Protein AF-A0A482YE71-F1 (afdb_monomer)

Sequence (114 aa):
MSIISIEVTAMTVPEPSDAIPDFLLEQFDDLSAETLRGTGDYARKETYIAPDEMPDTIKEAFALQDDETRAAIGDYADELAAFLEERDADSLREITAARATTKSHGGTRDSGMA

Radius of gyration: 22.63 Å; Cα contacts (8 Å, |Δi|>4): 76; chains: 1; bounding box: 49×42×75 Å

Organism: NCBI:txid392421

Nearest PDB structures (foldseek):
  2nsf-assembly1_A  TM=3.835E-01  e=8.404E+00  Corynebacterium glutamicum

pLDDT: mean 74.91, std 14.51, range [42.69, 90.12]

Secondary structure (DSSP, 8-state):
-----------PPPPPPTTS-HHHHHHHTTS-HHHHHHHHHHHTTS-SSPPTTS-HHHHHHHHHS-HHHHHHHHHHHHHHHHHHHHHHHHHHHHHHHHHHHTSS----------

Mean predicted aligned error: 12.64 Å

Structure (mmCIF, N/CA/C/O backbone):
data_AF-A0A482YE71-F1
#
_entry.id   AF-A0A482YE71-F1
#
loop_
_atom_site.group_PDB
_atom_site.id
_atom_site.type_symbol
_atom_site.label_atom_id
_atom_site.label_alt_id
_atom_site.label_comp_id
_atom_site.label_asym_id
_atom_site.label_entity_id
_atom_site.label_seq_id
_atom_site.pdbx_PDB_ins_code
_atom_site.Cartn_x
_atom_site.Cartn_y
_atom_site.Cartn_z
_atom_site.occupancy
_atom_site.B_iso_or_equiv
_atom_site.auth_seq_id
_atom_site.auth_comp_id
_atom_site.auth_asym_id
_atom_site.auth_atom_id
_atom_site.pdbx_PDB_model_num
ATOM 1 N N . MET A 1 1 ? -27.535 -28.211 -5.014 1.00 42.69 1 MET A N 1
ATOM 2 C CA . MET A 1 1 ? -27.363 -27.638 -3.665 1.00 42.69 1 MET A CA 1
ATOM 3 C C . MET A 1 1 ? -26.590 -26.352 -3.857 1.00 42.69 1 MET A C 1
ATOM 5 O O . MET A 1 1 ? -25.389 -26.418 -4.060 1.00 42.69 1 MET A O 1
ATOM 9 N N . SER A 1 2 ? -27.292 -25.225 -3.921 1.00 48.03 2 SER A N 1
ATOM 10 C CA . SER A 1 2 ? -26.674 -23.908 -4.077 1.00 48.03 2 SER A CA 1
ATOM 11 C C . SER A 1 2 ? -26.879 -23.177 -2.762 1.00 48.03 2 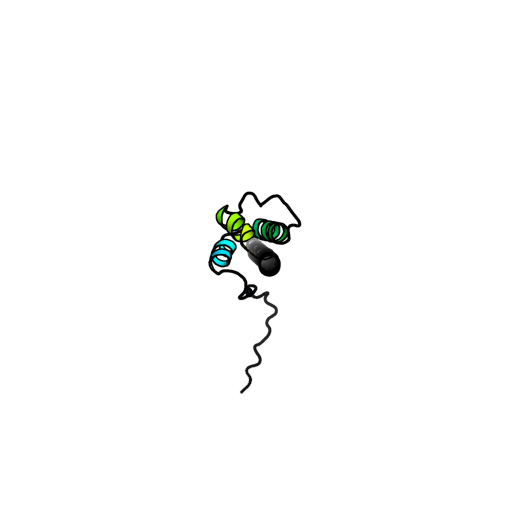SER A C 1
ATOM 13 O O . SER A 1 2 ? -28.011 -22.846 -2.416 1.00 48.03 2 SER A O 1
ATOM 15 N N . ILE A 1 3 ? -25.805 -23.028 -1.995 1.00 46.53 3 ILE A N 1
ATOM 16 C CA . ILE A 1 3 ? -25.771 -22.112 -0.860 1.00 46.53 3 ILE A CA 1
ATOM 17 C C . ILE A 1 3 ? -25.596 -20.717 -1.454 1.00 46.53 3 ILE A C 1
ATOM 19 O O . ILE A 1 3 ? -24.575 -20.418 -2.061 1.00 46.53 3 ILE A O 1
ATOM 23 N N . ILE A 1 4 ? -26.642 -19.903 -1.390 1.00 45.34 4 ILE A N 1
ATOM 24 C CA . ILE A 1 4 ? -26.534 -18.488 -1.727 1.00 45.34 4 ILE A CA 1
ATOM 25 C C . ILE A 1 4 ? -26.075 -17.840 -0.428 1.00 45.34 4 ILE A C 1
ATOM 27 O O . ILE A 1 4 ? -26.828 -17.798 0.548 1.00 45.34 4 ILE A O 1
ATOM 31 N N . SER A 1 5 ? -24.795 -17.481 -0.399 1.00 48.00 5 SER A N 1
ATOM 32 C CA . SER A 1 5 ? -24.159 -16.740 0.679 1.00 48.00 5 SER A CA 1
ATOM 33 C C . SER A 1 5 ? -24.989 -15.503 0.995 1.00 48.00 5 SER A C 1
ATOM 35 O O . SER A 1 5 ? -25.391 -14.760 0.104 1.00 48.00 5 SER A O 1
ATOM 37 N N . ILE A 1 6 ? -25.298 -15.326 2.273 1.00 45.53 6 ILE A N 1
ATOM 38 C CA . ILE A 1 6 ? -25.987 -14.148 2.781 1.00 45.53 6 ILE A CA 1
ATOM 39 C C . ILE A 1 6 ? -25.015 -12.977 2.608 1.00 45.53 6 ILE A C 1
ATOM 41 O O . ILE A 1 6 ? -24.017 -12.908 3.321 1.00 45.53 6 ILE A O 1
ATOM 45 N N . GLU A 1 7 ? -25.296 -12.088 1.653 1.00 48.84 7 GLU A N 1
ATOM 46 C CA . GLU A 1 7 ? -24.684 -10.761 1.575 1.00 48.84 7 GLU A CA 1
ATOM 47 C C . GLU A 1 7 ? -25.109 -9.966 2.815 1.00 48.84 7 GLU A C 1
ATOM 49 O O . GLU A 1 7 ? -26.154 -9.317 2.857 1.00 48.84 7 GLU A O 1
ATOM 54 N N . VAL A 1 8 ? -24.305 -10.058 3.870 1.00 46.59 8 VAL A N 1
ATOM 55 C CA . VAL A 1 8 ? -24.220 -8.982 4.848 1.00 46.59 8 VAL A CA 1
ATOM 56 C C . VAL A 1 8 ? -23.360 -7.924 4.178 1.00 46.59 8 VAL A C 1
ATOM 58 O O . VAL A 1 8 ? -22.210 -8.195 3.853 1.00 46.59 8 VAL A O 1
ATOM 61 N N . THR A 1 9 ? -23.913 -6.735 3.958 1.00 50.00 9 THR A N 1
ATOM 62 C CA . THR A 1 9 ? -23.180 -5.523 3.571 1.00 50.00 9 THR A CA 1
ATOM 63 C C . THR A 1 9 ? -22.265 -5.084 4.724 1.00 50.00 9 THR A C 1
ATOM 65 O O . THR A 1 9 ? -22.463 -4.046 5.341 1.00 50.00 9 THR A O 1
ATOM 68 N N . ALA A 1 10 ? -21.314 -5.936 5.089 1.00 51.84 10 ALA A N 1
ATOM 69 C CA . ALA A 1 10 ? -20.111 -5.584 5.812 1.00 51.84 10 ALA A CA 1
ATOM 70 C C . ALA A 1 10 ? -19.045 -5.524 4.725 1.00 51.84 10 ALA A C 1
ATOM 72 O O . ALA A 1 10 ? -18.889 -6.513 4.010 1.00 51.84 10 ALA A O 1
ATOM 73 N N . MET A 1 11 ? -18.387 -4.377 4.535 1.00 59.47 11 MET A N 1
ATOM 74 C CA . MET A 1 11 ? -17.243 -4.294 3.625 1.00 59.47 11 MET A CA 1
ATOM 75 C C . MET A 1 11 ? -16.302 -5.439 3.994 1.00 59.47 11 MET A C 1
ATOM 77 O O . MET A 1 11 ? -15.827 -5.518 5.122 1.00 59.47 11 MET A O 1
ATOM 81 N N . THR A 1 12 ? -16.167 -6.416 3.110 1.00 69.12 12 THR A N 1
ATOM 82 C CA . THR A 1 12 ? -15.237 -7.520 3.300 1.00 69.12 12 THR A CA 1
ATOM 83 C C . THR A 1 12 ? -13.842 -6.992 3.011 1.00 69.12 12 THR A C 1
ATOM 85 O O . THR A 1 12 ? -13.701 -6.058 2.221 1.00 69.12 12 THR A O 1
ATOM 88 N N . VAL A 1 13 ? -12.821 -7.571 3.650 1.00 74.94 13 VAL A N 1
ATOM 89 C CA . VAL A 1 13 ? -11.428 -7.290 3.271 1.00 74.94 13 VAL A CA 1
ATOM 90 C C . VAL A 1 13 ? -11.329 -7.471 1.751 1.00 74.94 13 VAL A C 1
ATOM 92 O O . VAL A 1 13 ? -11.832 -8.490 1.261 1.00 74.94 13 VAL A O 1
ATOM 95 N N . PRO A 1 14 ? -10.792 -6.487 1.008 1.00 81.94 14 PRO A N 1
ATOM 96 C CA . PRO A 1 14 ? -10.698 -6.591 -0.441 1.00 81.94 14 PRO A CA 1
ATOM 97 C C . PRO A 1 14 ? -9.894 -7.830 -0.825 1.00 81.94 14 PRO A C 1
ATOM 99 O O . PRO A 1 14 ? -8.958 -8.220 -0.126 1.00 81.94 14 PRO A O 1
ATOM 102 N N . GLU A 1 15 ? -10.282 -8.472 -1.923 1.00 83.44 15 GLU A N 1
ATOM 103 C CA . GLU A 1 15 ? -9.557 -9.633 -2.430 1.00 83.44 15 GLU A CA 1
ATOM 104 C C . GLU A 1 15 ? -8.448 -9.159 -3.379 1.00 83.44 15 GLU A C 1
ATOM 106 O O . GLU A 1 15 ? -8.735 -8.458 -4.354 1.00 83.44 15 GLU A O 1
ATOM 111 N N . PRO A 1 16 ? -7.181 -9.522 -3.124 1.00 84.94 16 PRO A N 1
ATOM 112 C CA . PRO A 1 16 ? -6.093 -9.154 -4.010 1.00 84.94 16 PRO A CA 1
ATOM 113 C C . PRO A 1 16 ? -6.197 -9.908 -5.338 1.00 84.94 16 PRO A C 1
ATOM 115 O O . PRO A 1 16 ? -6.608 -11.067 -5.397 1.00 84.94 16 PRO A O 1
ATOM 118 N N . SER A 1 17 ? -5.786 -9.251 -6.421 1.00 84.25 17 SER A N 1
ATOM 119 C CA . SER A 1 17 ? -5.665 -9.894 -7.730 1.00 84.25 17 SER A CA 1
ATOM 120 C C . SER A 1 17 ? -4.495 -10.881 -7.743 1.00 84.25 17 SER A C 1
ATOM 122 O O . SER A 1 17 ? -3.425 -10.564 -7.227 1.00 84.25 17 SER A O 1
ATOM 124 N N . ASP A 1 18 ? -4.647 -12.015 -8.437 1.00 84.62 18 ASP A N 1
ATOM 125 C CA . ASP A 1 18 ? -3.578 -13.010 -8.659 1.00 84.62 18 ASP A CA 1
ATOM 126 C C . ASP A 1 18 ? -2.338 -12.421 -9.365 1.00 84.62 18 ASP A C 1
ATOM 128 O O . ASP A 1 18 ? -1.264 -13.023 -9.385 1.00 84.62 18 ASP A O 1
ATOM 132 N N . ALA A 1 19 ? -2.484 -11.248 -9.991 1.00 83.31 19 ALA A N 1
ATOM 133 C CA . ALA A 1 19 ? -1.381 -10.516 -10.603 1.00 83.31 19 ALA A CA 1
ATOM 134 C C . ALA A 1 19 ? -0.463 -9.841 -9.570 1.00 83.31 19 ALA A C 1
ATOM 136 O O . ALA A 1 19 ? 0.662 -9.474 -9.914 1.00 83.31 19 ALA A O 1
ATOM 137 N N . ILE A 1 20 ? -0.938 -9.641 -8.336 1.00 84.94 20 ILE A N 1
ATOM 138 C CA . ILE A 1 20 ? -0.198 -8.974 -7.267 1.00 84.94 20 ILE A CA 1
ATOM 139 C C . ILE A 1 20 ? 0.691 -10.006 -6.562 1.00 84.94 20 ILE A C 1
ATOM 141 O O . ILE A 1 20 ? 0.188 -11.002 -6.050 1.00 84.94 20 ILE A O 1
ATOM 145 N N . PRO A 1 21 ? 2.011 -9.781 -6.490 1.00 85.50 21 PRO A N 1
ATOM 146 C CA . PRO A 1 21 ? 2.896 -10.653 -5.731 1.00 85.50 21 PRO A CA 1
ATOM 147 C C . PRO A 1 21 ? 2.562 -10.695 -4.231 1.00 85.50 21 PRO A C 1
ATOM 149 O O . PRO A 1 21 ? 2.454 -9.645 -3.598 1.00 85.50 21 PRO A O 1
ATOM 152 N N . ASP A 1 22 ? 2.534 -11.895 -3.641 1.00 85.75 22 ASP A N 1
ATOM 153 C CA . ASP A 1 22 ? 2.209 -12.106 -2.218 1.00 85.75 22 ASP A CA 1
ATOM 154 C C . ASP A 1 22 ? 3.080 -11.278 -1.262 1.00 85.75 22 ASP A C 1
ATOM 156 O O . ASP A 1 22 ? 2.593 -10.721 -0.283 1.00 85.75 22 ASP A O 1
ATOM 160 N N . PHE A 1 23 ? 4.370 -11.121 -1.576 1.00 84.56 23 PHE A N 1
ATOM 161 C CA . PHE A 1 23 ? 5.288 -10.342 -0.740 1.00 84.56 23 PHE A CA 1
ATOM 162 C C . PHE A 1 23 ? 4.924 -8.849 -0.668 1.00 84.56 23 PHE A C 1
ATOM 164 O O . PHE A 1 23 ? 5.386 -8.167 0.238 1.00 84.56 23 PHE A O 1
ATOM 171 N N . LEU A 1 24 ? 4.163 -8.307 -1.629 1.00 84.88 24 LEU A N 1
ATOM 172 C CA . LEU A 1 24 ? 3.637 -6.942 -1.535 1.00 84.88 24 LEU A CA 1
ATOM 173 C C . LEU A 1 24 ? 2.409 -6.892 -0.629 1.00 84.88 24 LEU A C 1
ATOM 175 O O . LEU A 1 24 ? 2.263 -5.935 0.126 1.00 84.88 24 LEU A O 1
ATOM 179 N N . LEU A 1 25 ? 1.567 -7.925 -0.681 1.00 86.06 25 LEU A N 1
ATOM 180 C CA . LEU A 1 25 ? 0.366 -8.032 0.144 1.00 86.06 25 LEU A CA 1
ATOM 181 C C . LEU A 1 25 ? 0.719 -8.080 1.630 1.00 86.06 25 LEU A C 1
ATOM 183 O O . LEU A 1 25 ? 0.164 -7.307 2.403 1.00 86.06 25 LEU A O 1
ATOM 187 N N . GLU A 1 26 ? 1.711 -8.895 1.998 1.00 86.25 26 GLU A N 1
ATOM 188 C CA . GLU A 1 26 ? 2.210 -8.981 3.379 1.00 86.25 26 GLU A CA 1
ATOM 189 C C . GLU A 1 26 ? 2.647 -7.615 3.916 1.00 86.25 26 GLU A C 1
ATOM 191 O O . GLU A 1 26 ? 2.436 -7.297 5.081 1.00 86.25 26 GLU A O 1
ATOM 196 N N . GLN A 1 27 ? 3.228 -6.781 3.054 1.00 85.44 27 GLN A N 1
ATOM 197 C CA . GLN A 1 27 ? 3.690 -5.458 3.451 1.00 85.44 27 GLN A CA 1
ATOM 198 C C . GLN A 1 27 ? 2.536 -4.466 3.575 1.00 85.44 27 GLN A C 1
ATOM 200 O O . GLN A 1 27 ? 2.644 -3.532 4.358 1.00 85.44 27 GLN A O 1
ATOM 205 N N . PHE A 1 28 ? 1.456 -4.637 2.808 1.00 86.88 28 PHE A N 1
ATOM 206 C CA . PHE A 1 28 ? 0.294 -3.746 2.837 1.00 86.88 28 PHE A CA 1
ATOM 207 C C . PHE A 1 28 ? -0.521 -3.905 4.121 1.00 86.88 28 PHE A C 1
ATOM 209 O O . PHE A 1 28 ? -1.063 -2.912 4.602 1.00 86.88 28 PHE A O 1
ATOM 216 N N . ASP A 1 29 ? -0.550 -5.105 4.704 1.00 81.81 29 ASP A N 1
ATOM 217 C CA . ASP A 1 29 ? -1.199 -5.364 5.996 1.00 81.81 29 ASP A CA 1
ATOM 218 C C . ASP A 1 29 ? -0.601 -4.534 7.148 1.00 81.81 29 ASP A C 1
ATOM 220 O O . ASP A 1 29 ? -1.296 -4.219 8.117 1.00 81.81 29 ASP A O 1
ATOM 224 N N . ASP A 1 30 ? 0.672 -4.144 7.036 1.00 85.00 30 ASP A N 1
ATOM 225 C CA . ASP A 1 30 ? 1.371 -3.326 8.031 1.00 85.00 30 ASP A CA 1
ATOM 226 C C . ASP A 1 30 ? 1.232 -1.808 7.786 1.00 85.00 30 ASP A C 1
ATOM 228 O O . ASP A 1 30 ? 1.682 -1.006 8.612 1.00 85.00 30 ASP A O 1
ATOM 232 N N . LEU A 1 31 ? 0.628 -1.379 6.669 1.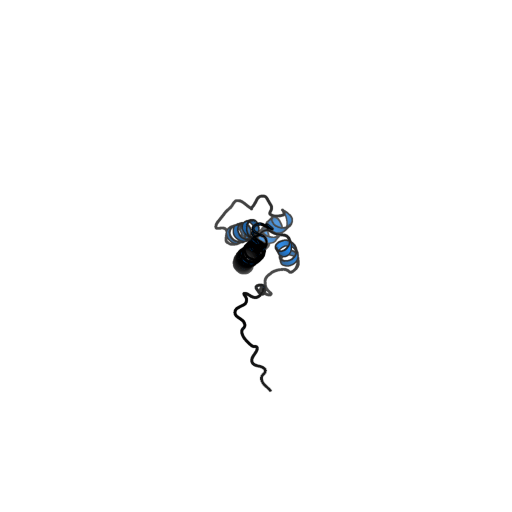00 85.50 31 LEU A N 1
ATOM 233 C CA . LEU A 1 31 ? 0.521 0.036 6.300 1.00 85.50 31 LEU A CA 1
ATOM 234 C C . LEU A 1 31 ? -0.772 0.684 6.807 1.00 85.50 31 LEU A C 1
ATOM 236 O O . LEU A 1 31 ? -1.834 0.073 6.913 1.00 85.50 31 LEU A O 1
ATOM 240 N N . SER A 1 32 ? -0.684 1.985 7.090 1.00 87.38 32 SER A N 1
ATOM 241 C CA . SER A 1 32 ? -1.847 2.810 7.409 1.00 87.38 32 SER A CA 1
ATOM 242 C C . SER A 1 32 ? -2.689 3.086 6.157 1.00 87.38 32 SER A C 1
ATOM 244 O O . SER A 1 32 ? -2.175 3.093 5.038 1.00 87.38 32 SER A O 1
ATOM 246 N N . ALA A 1 33 ? -3.981 3.381 6.337 1.00 87.44 33 ALA A N 1
ATOM 247 C CA . ALA A 1 33 ? -4.872 3.727 5.225 1.00 87.44 33 ALA A CA 1
ATOM 248 C C . ALA A 1 33 ? -4.374 4.941 4.415 1.00 87.44 33 ALA A C 1
ATOM 250 O O . ALA A 1 33 ? -4.456 4.953 3.189 1.00 87.44 33 ALA A O 1
ATOM 251 N N . GLU A 1 34 ? -3.801 5.940 5.095 1.00 86.62 34 GLU A N 1
ATOM 252 C CA . GLU A 1 34 ? -3.194 7.112 4.455 1.00 86.62 34 GLU A CA 1
ATOM 253 C C . GLU A 1 34 ? -2.024 6.708 3.550 1.00 86.62 34 GLU A C 1
ATOM 255 O O . GLU A 1 34 ? -1.955 7.122 2.389 1.00 86.62 34 GLU A O 1
ATOM 260 N N . THR A 1 35 ? -1.136 5.852 4.057 1.00 87.69 35 THR A N 1
ATOM 261 C CA . THR A 1 35 ? 0.022 5.374 3.302 1.00 87.69 35 THR A CA 1
ATOM 262 C C . THR A 1 35 ? -0.398 4.481 2.136 1.00 87.69 35 THR A C 1
ATOM 264 O O . THR A 1 35 ? 0.135 4.649 1.043 1.00 87.69 35 THR A O 1
ATOM 267 N N . LEU A 1 36 ? -1.402 3.615 2.311 1.00 89.12 36 LEU A N 1
ATOM 268 C CA . LEU A 1 36 ? -1.956 2.779 1.238 1.00 89.12 36 LEU A CA 1
ATOM 269 C C . LEU A 1 36 ? -2.533 3.611 0.087 1.00 89.12 36 LEU A C 1
ATOM 271 O O . LEU A 1 36 ? -2.247 3.325 -1.074 1.00 89.12 36 LEU A O 1
ATOM 275 N N . ARG A 1 37 ? -3.258 4.692 0.389 1.00 87.56 37 ARG A N 1
ATOM 276 C CA . ARG A 1 37 ? -3.773 5.618 -0.631 1.00 87.56 37 ARG A CA 1
ATOM 277 C C . ARG A 1 37 ? -2.641 6.272 -1.425 1.00 87.56 37 ARG A C 1
ATOM 279 O O . ARG A 1 37 ? -2.644 6.277 -2.652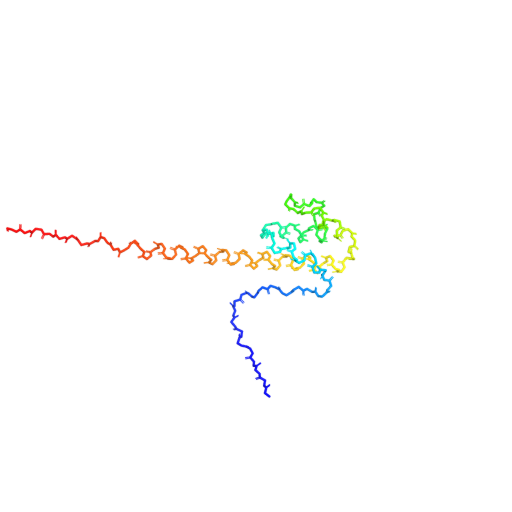 1.00 87.56 37 ARG A O 1
ATOM 286 N N . GLY A 1 38 ? -1.613 6.752 -0.722 1.00 86.81 38 GLY A N 1
ATOM 287 C CA . GLY A 1 38 ? -0.418 7.298 -1.366 1.00 86.81 38 GLY A CA 1
ATOM 288 C C . GLY A 1 38 ? 0.350 6.253 -2.187 1.00 86.81 38 GLY A C 1
ATOM 289 O O . GLY A 1 38 ? 0.935 6.576 -3.223 1.00 86.81 38 GLY A O 1
ATOM 290 N N . THR A 1 39 ? 0.335 4.990 -1.760 1.00 86.56 39 THR A N 1
ATOM 291 C CA . THR A 1 39 ? 0.881 3.862 -2.520 1.00 86.56 39 THR A CA 1
ATOM 292 C C . THR A 1 39 ? 0.081 3.605 -3.797 1.00 86.56 39 THR A C 1
ATOM 294 O O . THR A 1 39 ? 0.698 3.366 -4.837 1.00 86.56 39 THR A O 1
ATOM 297 N N . GLY A 1 40 ? -1.249 3.714 -3.760 1.00 86.56 40 GLY A N 1
ATOM 298 C CA . GLY A 1 40 ? -2.108 3.618 -4.942 1.00 86.56 40 GLY A CA 1
ATOM 299 C C . GLY A 1 40 ? -1.798 4.694 -5.982 1.00 86.56 40 GLY A C 1
ATOM 300 O O . GLY A 1 40 ? -1.515 4.382 -7.144 1.00 86.56 40 GLY A O 1
ATOM 301 N N . ASP A 1 41 ? -1.714 5.949 -5.539 1.00 86.94 41 ASP A N 1
ATOM 302 C CA . ASP A 1 41 ? -1.336 7.084 -6.386 1.00 86.94 41 ASP A CA 1
ATOM 303 C C . ASP A 1 41 ? 0.061 6.891 -7.008 1.00 86.94 41 ASP A C 1
ATOM 305 O O . ASP A 1 41 ? 0.299 7.211 -8.180 1.00 86.94 41 ASP A O 1
ATOM 309 N N . TYR A 1 42 ? 1.010 6.357 -6.229 1.00 84.50 42 TYR A N 1
ATOM 310 C CA . TYR A 1 42 ? 2.373 6.089 -6.690 1.00 84.50 42 TYR A CA 1
ATOM 311 C C . TYR A 1 42 ? 2.410 4.955 -7.722 1.00 84.50 42 TYR A C 1
ATOM 313 O O . TYR A 1 42 ? 3.073 5.076 -8.756 1.00 84.50 42 TYR A O 1
ATOM 321 N N . ALA A 1 43 ? 1.659 3.875 -7.489 1.00 85.31 43 ALA A N 1
ATOM 322 C CA . ALA A 1 43 ? 1.557 2.733 -8.395 1.00 85.31 43 ALA A CA 1
ATOM 323 C C . ALA A 1 43 ? 1.017 3.147 -9.773 1.00 85.31 43 ALA A C 1
ATOM 325 O O . ALA A 1 43 ? 1.575 2.765 -10.807 1.00 85.31 43 ALA A O 1
ATOM 326 N N . ARG A 1 44 ? -0.014 4.002 -9.796 1.00 81.81 44 ARG A N 1
ATOM 327 C CA . ARG A 1 44 ? -0.616 4.547 -11.025 1.00 81.81 44 ARG A CA 1
ATOM 328 C C . ARG A 1 44 ? 0.218 5.647 -11.693 1.00 81.81 44 ARG A C 1
ATOM 330 O O . ARG A 1 44 ? -0.160 6.138 -12.756 1.00 81.81 44 ARG A O 1
ATOM 337 N N . LYS A 1 45 ? 1.377 6.007 -11.120 1.00 78.88 45 LYS A N 1
ATOM 338 C CA . LYS A 1 45 ? 2.243 7.121 -11.555 1.00 78.88 45 LYS A CA 1
ATOM 339 C C . LYS A 1 45 ? 1.526 8.480 -11.539 1.00 78.88 45 LYS A C 1
ATOM 341 O O . LYS A 1 45 ? 1.928 9.395 -12.260 1.00 78.88 45 LYS A O 1
ATOM 346 N N . GLU A 1 46 ? 0.476 8.622 -10.732 1.00 74.62 46 GLU A N 1
ATOM 347 C CA . GLU A 1 46 ? -0.203 9.903 -10.512 1.00 74.62 46 GLU A CA 1
ATOM 348 C C . GLU A 1 46 ? 0.663 10.826 -9.645 1.00 74.62 46 GLU A C 1
ATOM 350 O O . GLU A 1 46 ? 0.716 12.037 -9.871 1.00 74.62 46 GLU A O 1
ATOM 355 N N . THR A 1 47 ? 1.441 10.235 -8.731 1.00 70.38 47 THR A N 1
ATOM 356 C CA . THR A 1 47 ? 2.534 10.898 -8.016 1.00 70.38 47 THR A CA 1
ATOM 357 C C . THR A 1 47 ? 3.888 10.261 -8.339 1.00 70.38 47 THR A C 1
ATOM 359 O O . THR A 1 47 ? 4.019 9.049 -8.488 1.00 70.38 47 THR A O 1
ATOM 362 N N . TYR A 1 48 ? 4.928 11.095 -8.424 1.00 69.31 48 TYR A N 1
ATOM 363 C CA . TYR A 1 48 ? 6.328 10.654 -8.545 1.00 69.31 48 TYR A CA 1
ATOM 364 C C . TYR A 1 48 ? 7.026 10.530 -7.187 1.00 69.31 48 TYR A C 1
ATOM 366 O O . TYR A 1 48 ? 8.176 10.094 -7.115 1.00 69.31 48 TYR A O 1
ATOM 374 N N . ILE A 1 49 ? 6.356 10.955 -6.116 1.00 73.44 49 ILE A N 1
ATOM 375 C CA . ILE A 1 49 ? 6.889 10.956 -4.760 1.00 73.44 49 ILE A CA 1
ATOM 376 C C . ILE A 1 49 ? 6.261 9.780 -4.030 1.00 73.44 49 ILE A C 1
ATOM 378 O O . ILE A 1 49 ? 5.044 9.721 -3.876 1.00 73.44 49 ILE A O 1
ATOM 382 N N . ALA A 1 50 ? 7.106 8.847 -3.607 1.00 74.62 50 ALA A N 1
ATOM 383 C CA . ALA A 1 50 ? 6.681 7.758 -2.751 1.00 74.62 50 ALA A CA 1
ATOM 384 C C . ALA A 1 50 ? 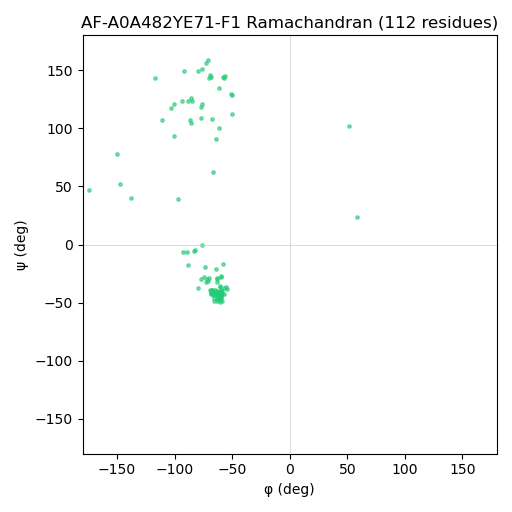6.311 8.286 -1.351 1.00 74.62 50 ALA A C 1
ATOM 386 O O . ALA A 1 50 ? 7.003 9.185 -0.866 1.00 74.62 50 ALA A O 1
ATOM 387 N N . PRO A 1 51 ? 5.296 7.710 -0.685 1.00 77.56 51 PRO A N 1
ATOM 388 C CA . PRO A 1 51 ? 4.991 8.026 0.708 1.00 77.56 51 PRO A CA 1
ATOM 389 C C . PRO A 1 51 ? 6.205 7.795 1.621 1.00 77.56 51 PRO A C 1
ATOM 391 O O . PRO A 1 51 ? 6.974 6.855 1.398 1.00 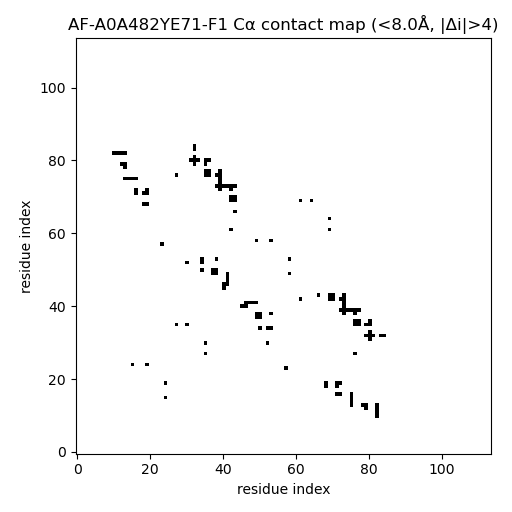77.56 51 PRO A O 1
ATOM 394 N N . ASP A 1 52 ? 6.365 8.624 2.657 1.00 75.00 52 ASP A N 1
ATOM 395 C CA . ASP A 1 52 ? 7.502 8.546 3.592 1.00 75.00 52 ASP A CA 1
ATOM 396 C C . ASP A 1 52 ? 7.573 7.197 4.325 1.00 75.00 52 ASP A C 1
ATOM 398 O O . ASP A 1 52 ? 8.660 6.666 4.549 1.00 75.00 52 ASP A O 1
ATOM 402 N N . GLU A 1 53 ? 6.420 6.614 4.658 1.00 78.06 53 GLU A N 1
ATOM 403 C CA . GLU A 1 53 ? 6.328 5.317 5.340 1.00 78.06 53 GLU A CA 1
ATOM 404 C C . GLU A 1 53 ? 6.445 4.121 4.386 1.00 78.06 53 GLU A C 1
ATOM 406 O O . GLU A 1 53 ? 6.491 2.980 4.840 1.00 78.06 53 GLU A O 1
ATOM 411 N N . MET A 1 54 ? 6.513 4.349 3.068 1.00 78.38 54 MET A N 1
ATOM 412 C CA . MET A 1 54 ? 6.570 3.259 2.100 1.00 78.38 54 MET A CA 1
ATOM 413 C C . MET A 1 54 ? 7.973 2.625 2.075 1.00 78.38 54 MET A C 1
ATOM 415 O O . MET A 1 54 ? 8.947 3.312 1.730 1.00 78.38 54 MET A O 1
ATOM 419 N N . PRO A 1 55 ? 8.096 1.313 2.358 1.00 81.50 55 PRO A N 1
ATOM 420 C CA . PRO A 1 55 ? 9.369 0.606 2.307 1.00 81.50 55 PRO A CA 1
ATOM 421 C C . PRO A 1 55 ? 10.045 0.702 0.936 1.00 81.50 55 PRO A C 1
ATOM 423 O O . PRO A 1 55 ? 9.396 0.619 -0.110 1.00 81.50 55 PRO A O 1
ATOM 426 N N . ASP A 1 56 ? 11.375 0.804 0.923 1.00 81.56 56 ASP A N 1
ATOM 427 C CA . ASP A 1 56 ? 12.143 0.857 -0.328 1.00 81.56 56 ASP A CA 1
ATOM 428 C C . ASP A 1 56 ? 12.010 -0.432 -1.151 1.00 81.56 56 ASP A C 1
ATOM 430 O O . ASP A 1 56 ? 11.994 -0.385 -2.379 1.00 81.56 56 ASP A O 1
ATOM 434 N N . THR A 1 57 ? 11.798 -1.573 -0.492 1.00 78.56 57 THR A N 1
ATOM 435 C CA . THR A 1 57 ? 11.502 -2.854 -1.151 1.00 78.56 57 THR A CA 1
ATOM 436 C C . THR A 1 57 ? 10.226 -2.796 -1.990 1.00 78.56 57 THR A C 1
ATOM 438 O O . THR A 1 57 ? 10.185 -3.356 -3.084 1.00 78.56 57 THR A O 1
ATOM 441 N N . ILE A 1 58 ? 9.204 -2.071 -1.525 1.00 81.56 58 ILE A N 1
ATOM 442 C CA . ILE A 1 58 ? 7.966 -1.850 -2.280 1.00 81.56 58 ILE A CA 1
ATOM 443 C C . ILE A 1 58 ? 8.244 -0.955 -3.498 1.00 81.56 58 ILE A C 1
ATOM 445 O O . ILE A 1 58 ? 7.779 -1.254 -4.597 1.00 81.56 58 ILE A O 1
ATOM 449 N N . LYS A 1 59 ? 9.057 0.102 -3.350 1.00 83.00 59 LYS A N 1
ATOM 450 C CA . LYS A 1 59 ? 9.451 0.989 -4.468 1.00 83.00 59 LYS A CA 1
ATOM 451 C C . LYS A 1 59 ? 10.187 0.224 -5.567 1.00 83.00 59 LYS A C 1
ATOM 453 O O . LYS A 1 59 ? 9.874 0.375 -6.748 1.00 83.00 59 LYS A O 1
ATOM 458 N N . GLU A 1 60 ? 11.151 -0.607 -5.183 1.00 84.31 60 GLU A N 1
ATOM 459 C CA . GLU A 1 60 ? 11.907 -1.443 -6.118 1.00 84.31 60 GLU A CA 1
ATOM 460 C C . GLU A 1 60 ? 11.004 -2.464 -6.814 1.00 84.31 60 GLU A C 1
ATOM 462 O O . GLU A 1 60 ? 11.068 -2.617 -8.034 1.00 84.31 60 GLU A O 1
ATOM 467 N N . ALA A 1 61 ? 10.108 -3.112 -6.067 1.00 83.06 61 ALA A N 1
ATOM 468 C CA . ALA A 1 61 ? 9.135 -4.037 -6.628 1.00 83.06 61 ALA A CA 1
ATOM 469 C C . ALA A 1 61 ? 8.226 -3.354 -7.654 1.00 83.06 61 ALA A C 1
ATOM 471 O O . ALA A 1 61 ? 8.062 -3.887 -8.753 1.00 83.06 61 ALA A O 1
ATOM 472 N N . PHE A 1 62 ? 7.710 -2.158 -7.348 1.00 82.12 62 PHE A N 1
ATOM 473 C CA . PHE A 1 62 ? 6.934 -1.364 -8.296 1.00 82.12 62 PHE A CA 1
ATOM 474 C C . PHE A 1 62 ? 7.716 -1.079 -9.567 1.00 82.12 62 PHE A C 1
ATOM 476 O O . PHE A 1 62 ? 7.150 -1.212 -10.648 1.00 82.12 62 PHE A O 1
ATOM 483 N N . ALA A 1 63 ? 9.003 -0.734 -9.480 1.00 82.94 63 ALA A N 1
ATOM 484 C CA . ALA A 1 63 ? 9.836 -0.466 -10.652 1.00 82.94 63 ALA A CA 1
ATOM 485 C C . ALA A 1 63 ? 9.947 -1.676 -11.602 1.00 82.94 63 ALA A C 1
ATOM 487 O O . ALA A 1 63 ? 10.088 -1.483 -12.810 1.00 82.94 63 ALA A O 1
ATOM 488 N N . LEU A 1 64 ? 9.822 -2.896 -11.071 1.00 85.62 64 LEU A N 1
ATOM 489 C CA . LEU A 1 64 ? 9.914 -4.151 -11.820 1.00 85.62 64 LEU A CA 1
ATOM 490 C C . LEU A 1 64 ? 8.578 -4.631 -12.410 1.00 85.62 64 LEU A C 1
ATOM 492 O O . LEU A 1 64 ? 8.604 -5.470 -13.305 1.00 85.62 64 LEU A O 1
ATOM 496 N N . GLN A 1 65 ? 7.438 -4.125 -11.927 1.00 84.62 65 GLN A N 1
ATOM 497 C CA . GLN A 1 65 ? 6.119 -4.555 -12.401 1.00 84.62 65 GLN A CA 1
ATOM 498 C C . GLN A 1 65 ? 5.716 -3.896 -13.726 1.00 84.62 65 GLN A C 1
ATOM 500 O O . GLN A 1 65 ? 6.048 -2.734 -13.991 1.00 84.62 65 GLN A O 1
ATOM 505 N N . ASP A 1 66 ? 4.924 -4.622 -14.515 1.00 87.19 66 ASP A N 1
ATOM 506 C CA . ASP A 1 66 ? 4.239 -4.094 -15.692 1.00 87.19 66 ASP A CA 1
ATOM 507 C C . ASP A 1 66 ? 3.095 -3.149 -15.298 1.00 87.19 66 ASP A C 1
ATOM 509 O O . ASP A 1 66 ? 2.576 -3.187 -14.181 1.00 87.19 66 ASP A O 1
ATOM 513 N N . ASP A 1 67 ? 2.681 -2.285 -16.227 1.00 86.00 67 ASP A N 1
ATOM 514 C CA . ASP A 1 67 ? 1.672 -1.256 -15.948 1.00 86.00 67 ASP A CA 1
ATOM 515 C C . ASP A 1 67 ? 0.295 -1.850 -15.578 1.00 86.00 67 ASP A C 1
ATOM 517 O O . ASP A 1 67 ? -0.420 -1.256 -14.777 1.00 86.00 67 ASP A O 1
ATOM 521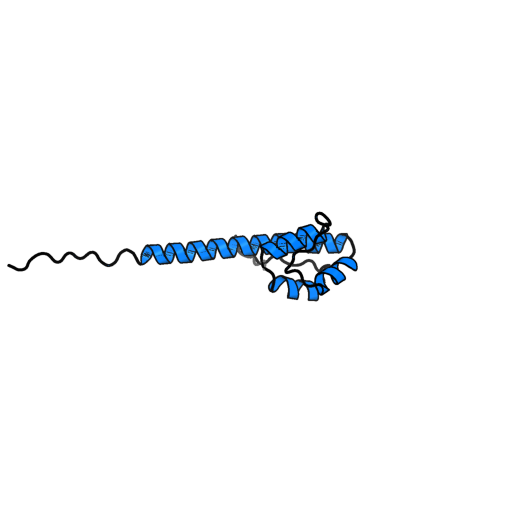 N N . GLU A 1 68 ? -0.047 -3.042 -16.084 1.00 86.81 68 GLU A N 1
ATOM 522 C CA . GLU A 1 68 ? -1.259 -3.782 -15.694 1.00 86.81 68 GLU A CA 1
ATOM 523 C C . GLU A 1 68 ? -1.201 -4.232 -14.228 1.00 86.81 68 GLU A C 1
ATOM 525 O O . GLU A 1 68 ? -2.118 -3.962 -13.453 1.00 86.81 68 GLU A O 1
ATOM 530 N N . THR A 1 69 ? -0.088 -4.843 -13.814 1.00 89.38 69 THR A N 1
ATOM 531 C CA . THR A 1 69 ? 0.128 -5.245 -12.420 1.00 89.38 69 THR A CA 1
ATOM 532 C C . THR A 1 69 ? 0.155 -4.033 -11.493 1.00 89.38 69 THR A C 1
ATOM 534 O O . THR A 1 69 ? -0.429 -4.071 -10.417 1.00 89.38 69 THR A O 1
ATOM 537 N N . ARG A 1 70 ? 0.782 -2.925 -11.906 1.00 87.31 70 ARG A N 1
ATOM 538 C CA . ARG A 1 70 ? 0.779 -1.676 -11.128 1.00 87.31 70 ARG A CA 1
ATOM 539 C C . ARG A 1 70 ? -0.623 -1.108 -10.938 1.00 87.31 70 ARG A C 1
ATOM 541 O O . ARG A 1 70 ? -0.928 -0.654 -9.841 1.00 87.31 70 ARG A O 1
ATOM 548 N N . ALA A 1 71 ? -1.458 -1.141 -11.976 1.00 88.06 71 ALA A N 1
ATOM 549 C CA . ALA A 1 71 ? -2.849 -0.715 -11.868 1.00 88.06 71 ALA A CA 1
ATOM 550 C C . ALA A 1 71 ? -3.611 -1.590 -10.862 1.00 88.06 71 ALA A C 1
ATOM 552 O O . ALA A 1 71 ? -4.221 -1.047 -9.948 1.00 88.06 71 ALA A O 1
ATOM 553 N N . ALA A 1 72 ? -3.469 -2.918 -10.948 1.00 89.12 72 ALA A N 1
ATOM 554 C CA . ALA A 1 72 ? -4.087 -3.844 -9.998 1.00 89.12 72 ALA A CA 1
ATOM 555 C C . ALA A 1 72 ? -3.622 -3.609 -8.549 1.00 89.12 72 ALA A C 1
ATOM 557 O O . ALA A 1 72 ? -4.438 -3.630 -7.632 1.00 89.12 72 ALA A O 1
ATOM 558 N N . ILE A 1 73 ? -2.327 -3.343 -8.337 1.00 88.00 73 ILE A N 1
ATOM 559 C CA . ILE A 1 73 ? -1.802 -2.991 -7.011 1.00 88.00 73 ILE A CA 1
ATOM 560 C C . ILE A 1 73 ? -2.419 -1.679 -6.514 1.00 88.00 73 ILE A C 1
ATOM 562 O O . ILE A 1 73 ? -2.769 -1.581 -5.341 1.00 88.00 73 ILE A O 1
ATOM 566 N N . GLY A 1 74 ? -2.544 -0.676 -7.387 1.00 88.94 74 GLY A N 1
ATOM 567 C CA . GLY A 1 74 ? -3.120 0.612 -7.016 1.00 88.94 74 GLY A CA 1
ATOM 568 C C . GLY A 1 74 ? -4.600 0.522 -6.660 1.00 88.94 74 GLY A C 1
ATOM 569 O O . GLY A 1 74 ? -5.019 1.084 -5.654 1.00 88.94 74 GLY A O 1
ATOM 570 N N . ASP A 1 75 ? -5.368 -0.241 -7.435 1.00 90.12 75 ASP A N 1
ATOM 571 C CA . ASP A 1 75 ? -6.781 -0.506 -7.160 1.00 90.12 75 ASP A CA 1
ATOM 572 C C . ASP A 1 75 ? -6.953 -1.228 -5.817 1.00 90.12 75 ASP A C 1
ATOM 574 O O . ASP A 1 75 ? -7.725 -0.779 -4.972 1.00 90.12 75 ASP A O 1
ATOM 578 N N . TYR A 1 76 ? -6.157 -2.272 -5.564 1.00 89.56 76 TYR A N 1
ATOM 579 C CA . TYR A 1 76 ? -6.187 -2.994 -4.291 1.00 89.56 76 TYR A CA 1
ATOM 580 C C . TYR A 1 76 ? -5.801 -2.110 -3.092 1.00 89.56 76 TYR A C 1
A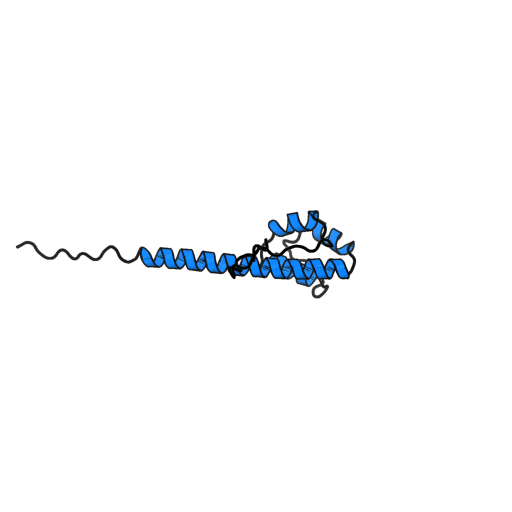TOM 582 O O . TYR A 1 76 ? -6.448 -2.169 -2.047 1.00 89.56 76 TYR A O 1
ATOM 590 N N . ALA A 1 77 ? -4.769 -1.270 -3.230 1.00 89.69 77 ALA A N 1
ATOM 591 C CA . ALA A 1 77 ? -4.332 -0.372 -2.163 1.00 89.69 77 ALA A CA 1
ATOM 592 C C . ALA A 1 77 ? -5.420 0.649 -1.784 1.00 89.69 77 ALA A C 1
ATOM 594 O O . ALA A 1 77 ? -5.647 0.888 -0.597 1.00 89.69 77 ALA A O 1
ATOM 595 N N . ASP A 1 78 ? -6.131 1.202 -2.771 1.00 89.31 78 ASP A N 1
ATOM 596 C CA . ASP A 1 78 ? -7.245 2.127 -2.537 1.00 89.31 78 ASP A CA 1
ATOM 597 C C . ASP A 1 78 ? -8.437 1.444 -1.861 1.00 89.31 78 ASP A C 1
ATOM 599 O O . ASP A 1 78 ? -9.029 1.996 -0.930 1.00 89.31 78 ASP A O 1
ATOM 603 N N . GLU A 1 79 ? -8.792 0.240 -2.312 1.00 89.50 79 GLU A N 1
ATOM 604 C CA . GLU A 1 79 ? -9.868 -0.544 -1.707 1.00 89.50 79 GLU A CA 1
ATOM 605 C C . GLU A 1 79 ? -9.538 -0.911 -0.253 1.00 89.50 79 GLU A C 1
ATOM 607 O O . GLU A 1 79 ? -10.397 -0.798 0.628 1.00 89.50 79 GLU A O 1
ATOM 612 N N . LEU A 1 80 ? -8.284 -1.284 0.024 1.00 88.62 80 LEU A N 1
ATOM 613 C CA . LEU A 1 80 ? -7.824 -1.614 1.373 1.00 88.62 80 LEU A CA 1
ATOM 614 C C . LEU A 1 80 ? -7.800 -0.378 2.275 1.00 88.62 80 LEU A C 1
ATOM 616 O O . LEU A 1 80 ? -8.251 -0.447 3.420 1.00 88.62 80 LEU A O 1
ATOM 620 N N . ALA A 1 81 ? -7.349 0.766 1.756 1.00 89.12 81 ALA A N 1
ATOM 621 C CA . ALA A 1 81 ? -7.406 2.037 2.467 1.00 89.12 81 ALA A CA 1
ATOM 622 C C . ALA A 1 81 ? -8.849 2.403 2.848 1.00 89.12 81 ALA A C 1
ATOM 624 O O . ALA A 1 81 ? -9.119 2.698 4.013 1.00 89.12 81 ALA A O 1
ATOM 625 N N . ALA A 1 82 ? -9.789 2.313 1.902 1.00 88.00 82 ALA A N 1
ATOM 626 C CA . ALA A 1 82 ? -11.201 2.598 2.155 1.00 88.00 82 ALA A CA 1
ATOM 627 C C . ALA A 1 82 ? -11.802 1.650 3.208 1.00 88.00 82 ALA A C 1
ATOM 629 O O . ALA A 1 82 ? -12.536 2.089 4.095 1.00 88.00 82 ALA A O 1
ATOM 630 N N . PHE A 1 83 ? -11.459 0.360 3.152 1.00 87.00 83 PHE A N 1
ATOM 631 C CA . PHE A 1 83 ? -11.879 -0.620 4.153 1.00 87.00 83 PHE A CA 1
ATOM 632 C C . PHE A 1 83 ? -11.368 -0.279 5.562 1.00 87.00 83 PHE A C 1
ATOM 634 O O . PHE A 1 83 ? -12.133 -0.334 6.530 1.00 87.00 83 PHE A O 1
ATOM 641 N N . LEU A 1 84 ? -10.094 0.102 5.692 1.00 85.94 84 LEU A N 1
ATOM 642 C CA . LEU A 1 84 ? -9.505 0.485 6.977 1.00 85.94 84 LEU A CA 1
ATOM 643 C C . LEU A 1 84 ? -10.116 1.783 7.530 1.00 85.94 84 LEU A C 1
ATOM 645 O O . LEU A 1 84 ? -10.430 1.836 8.720 1.00 85.94 84 LEU A O 1
ATOM 649 N N . GLU A 1 85 ? -10.342 2.794 6.684 1.00 86.00 85 GLU A N 1
ATOM 650 C CA . GLU A 1 85 ? -10.997 4.056 7.068 1.00 86.00 85 GLU A CA 1
ATOM 651 C C . GLU A 1 85 ? -12.418 3.820 7.611 1.00 86.00 85 GLU A C 1
ATOM 653 O O . GLU A 1 85 ? -12.784 4.371 8.655 1.00 86.00 85 GLU A O 1
ATOM 658 N N . GLU A 1 86 ? -13.213 2.973 6.948 1.00 82.88 86 GLU A N 1
ATOM 659 C CA . GLU A 1 86 ? -14.574 2.639 7.389 1.00 82.88 86 GLU A CA 1
ATOM 660 C C . GLU A 1 86 ? -14.556 1.880 8.728 1.00 82.88 86 GLU A C 1
ATOM 662 O O . GLU A 1 86 ? -15.281 2.234 9.664 1.00 82.88 86 GLU A O 1
ATOM 667 N N . ARG A 1 87 ? -13.677 0.877 8.868 1.00 80.81 87 ARG A N 1
ATOM 668 C CA . ARG A 1 87 ? -13.548 0.080 10.099 1.00 80.81 87 ARG A CA 1
ATOM 669 C C . ARG A 1 87 ? -13.135 0.940 11.292 1.00 80.81 87 ARG A C 1
ATOM 671 O O . ARG A 1 87 ? -13.666 0.776 12.398 1.00 80.81 87 ARG A O 1
ATOM 678 N N . ASP A 1 88 ? -12.185 1.844 11.092 1.00 76.56 88 ASP A N 1
ATOM 679 C CA . ASP A 1 88 ? -11.731 2.752 12.139 1.00 76.56 88 ASP A CA 1
ATOM 680 C C . ASP A 1 88 ? -12.844 3.749 12.512 1.00 76.56 88 ASP A C 1
ATOM 682 O O . ASP A 1 88 ? -13.078 4.004 13.699 1.00 76.56 88 ASP A O 1
ATOM 686 N N . ALA A 1 89 ? -13.613 4.245 11.535 1.00 72.56 89 ALA A N 1
ATOM 687 C CA . ALA A 1 89 ? -14.773 5.099 11.784 1.00 72.56 89 ALA A CA 1
ATOM 688 C C . ALA A 1 89 ? -15.874 4.386 12.592 1.00 72.56 89 ALA A C 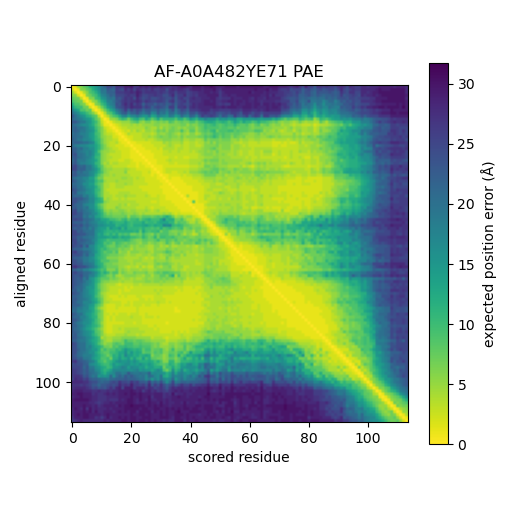1
ATOM 690 O O . ALA A 1 89 ? -16.430 4.973 13.529 1.00 72.56 89 ALA A O 1
ATOM 691 N N . ASP A 1 90 ? -16.170 3.123 12.288 1.00 70.75 90 ASP A N 1
ATOM 692 C CA . ASP A 1 90 ? -17.144 2.326 13.036 1.00 70.75 90 ASP A CA 1
ATOM 693 C C . ASP A 1 90 ? -16.657 1.982 14.448 1.00 70.75 90 ASP A C 1
ATOM 695 O O . ASP A 1 90 ? -17.415 2.125 15.414 1.00 70.75 90 ASP A O 1
ATOM 699 N N . SER A 1 91 ? -15.371 1.664 14.607 1.00 70.19 91 SER A N 1
ATOM 700 C CA . SER A 1 91 ? -14.748 1.455 15.921 1.00 70.19 91 SER A CA 1
ATOM 701 C C . SER A 1 91 ? -14.863 2.709 16.803 1.00 70.19 91 SER A C 1
ATOM 703 O O . SER A 1 91 ? -15.218 2.637 17.985 1.00 70.19 91 SER A O 1
ATOM 705 N N . LEU A 1 92 ? -14.637 3.898 16.230 1.00 67.56 92 LEU A N 1
ATOM 706 C CA . LEU A 1 92 ? -14.809 5.174 16.932 1.00 67.56 92 LEU A CA 1
ATOM 707 C C . LEU A 1 92 ? -16.272 5.438 17.319 1.00 67.56 92 LEU A C 1
ATOM 709 O O . LEU A 1 92 ? -16.538 5.942 18.420 1.00 67.56 92 LEU A O 1
ATOM 713 N N . ARG A 1 93 ? -17.232 5.095 16.451 1.00 71.81 93 ARG A N 1
ATOM 714 C CA . ARG A 1 93 ? -18.668 5.196 16.759 1.00 71.81 93 ARG A CA 1
ATOM 715 C C . ARG A 1 93 ? -19.052 4.281 17.917 1.00 71.81 93 ARG A C 1
ATOM 717 O O . ARG A 1 93 ? -19.767 4.737 18.812 1.00 71.81 93 ARG A O 1
ATOM 724 N N . GLU A 1 94 ? -18.543 3.051 17.954 1.00 70.31 94 GLU A N 1
ATOM 725 C CA . GLU A 1 94 ? -18.813 2.095 19.034 1.00 70.31 94 GLU A CA 1
ATOM 726 C C . GLU A 1 94 ? -18.285 2.601 20.385 1.00 70.31 94 GLU A C 1
ATOM 728 O O . GLU A 1 94 ? -19.037 2.663 21.362 1.00 70.31 94 GLU A O 1
ATOM 733 N N . ILE A 1 95 ? -17.031 3.069 20.441 1.00 68.12 95 ILE A N 1
ATOM 734 C CA . ILE A 1 95 ? -16.435 3.646 21.660 1.00 68.12 95 ILE A CA 1
ATOM 735 C C . ILE A 1 95 ? -17.241 4.863 22.141 1.00 68.12 95 ILE A C 1
ATOM 737 O O . ILE A 1 95 ? -17.494 5.031 23.340 1.00 68.12 95 ILE A O 1
ATOM 741 N N . THR A 1 96 ? -17.673 5.721 21.215 1.00 70.19 96 THR A N 1
ATOM 742 C CA . THR A 1 96 ? -18.449 6.925 21.542 1.00 70.19 96 THR A CA 1
ATOM 743 C C . THR A 1 96 ? -19.849 6.572 22.053 1.00 70.19 96 THR A C 1
ATOM 745 O O . THR A 1 96 ? -20.306 7.157 23.041 1.00 70.19 96 THR A O 1
ATOM 748 N N . ALA A 1 97 ? -20.506 5.576 21.451 1.00 68.25 97 ALA A N 1
ATOM 749 C CA . ALA A 1 97 ? -21.786 5.049 21.914 1.00 68.25 97 ALA A CA 1
ATOM 750 C C . ALA A 1 97 ? -21.660 4.413 23.308 1.00 68.25 97 ALA A C 1
ATOM 752 O O . ALA A 1 97 ? -22.432 4.758 24.204 1.00 68.25 97 ALA A O 1
ATOM 753 N N . ALA A 1 98 ? -20.643 3.575 23.538 1.00 66.50 98 ALA A N 1
ATOM 754 C CA . ALA A 1 98 ? -20.359 2.957 24.834 1.00 66.50 98 ALA A CA 1
ATOM 755 C C . ALA A 1 98 ? -20.088 4.002 25.933 1.00 66.50 98 ALA A C 1
ATOM 757 O O . ALA A 1 98 ? -20.567 3.879 27.063 1.00 66.50 98 ALA A O 1
ATOM 758 N N . ARG A 1 99 ? -19.382 5.091 25.604 1.00 65.00 99 ARG A N 1
ATOM 759 C CA . ARG A 1 99 ? -19.134 6.209 26.527 1.00 65.00 99 ARG A CA 1
ATOM 760 C C . ARG A 1 99 ? -20.392 7.032 26.831 1.00 65.00 99 ARG A C 1
ATOM 762 O O . ARG A 1 99 ? -20.495 7.593 27.921 1.00 65.00 99 ARG A O 1
ATOM 769 N N . ALA A 1 100 ? -21.355 7.105 25.913 1.00 60.53 100 ALA A N 1
ATOM 770 C CA . ALA A 1 100 ? -22.622 7.795 26.150 1.00 60.53 100 ALA A CA 1
ATOM 771 C C . ALA A 1 100 ? -23.536 7.031 27.129 1.00 60.53 100 ALA A C 1
ATOM 773 O O . ALA A 1 100 ? -24.271 7.663 27.889 1.00 60.53 100 ALA A O 1
ATOM 774 N N . THR A 1 101 ? -23.457 5.695 27.181 1.00 57.78 101 THR A N 1
ATOM 775 C CA . THR A 1 101 ? -24.302 4.881 28.079 1.00 57.78 101 THR A CA 1
ATOM 776 C C . THR A 1 101 ? -23.871 4.961 29.548 1.00 57.78 101 THR A C 1
ATOM 778 O O . THR A 1 101 ? -24.706 4.876 30.448 1.00 57.78 101 THR A O 1
ATOM 781 N N . THR A 1 102 ? -22.584 5.205 29.817 1.00 53.47 102 THR A N 1
ATOM 782 C CA . THR A 1 102 ? -22.035 5.258 31.185 1.00 53.47 102 THR A CA 1
ATOM 783 C C . THR A 1 102 ? -22.232 6.610 31.879 1.00 53.47 102 THR A C 1
ATOM 785 O O . THR A 1 102 ? -21.997 6.728 33.081 1.00 53.47 102 THR A O 1
ATOM 788 N N . LYS A 1 103 ? -22.750 7.629 31.176 1.00 49.69 103 LYS A N 1
ATOM 789 C CA . LYS A 1 103 ? -23.109 8.941 31.749 1.00 49.69 103 LYS A CA 1
ATOM 790 C C . LYS A 1 103 ? -24.601 9.049 32.102 1.00 49.69 103 LYS A C 1
ATOM 792 O O . LYS A 1 103 ? -25.213 10.096 31.913 1.00 49.69 103 LYS A O 1
ATOM 797 N N . SER A 1 104 ? -25.188 7.974 32.628 1.00 48.75 104 SER A N 1
ATOM 798 C CA . SER A 1 104 ? -26.545 7.988 33.195 1.00 48.75 104 SER A CA 1
ATOM 799 C C . SER A 1 104 ? -26.697 7.011 34.372 1.00 48.75 104 SER A C 1
ATOM 801 O O . SER A 1 104 ? -27.580 6.161 34.393 1.00 48.75 104 SER A O 1
ATOM 803 N N . HIS A 1 105 ? -25.815 7.091 35.376 1.00 47.50 105 HIS A N 1
ATOM 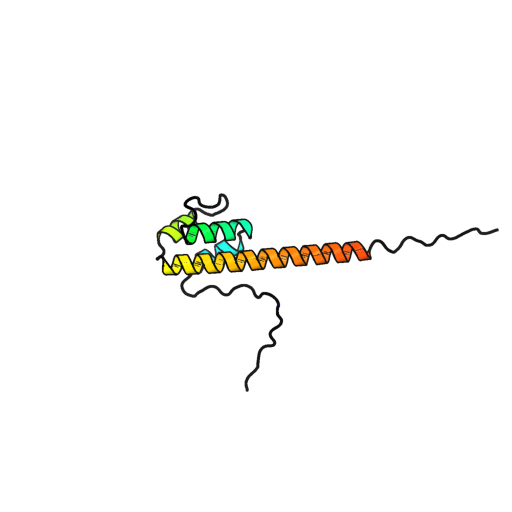804 C CA . HIS A 1 105 ? -26.071 6.451 36.675 1.00 47.50 105 HIS A CA 1
ATOM 805 C C . HIS A 1 105 ? -25.410 7.214 37.833 1.00 47.50 105 HIS A C 1
ATOM 807 O O . HIS A 1 105 ? -24.349 6.853 38.328 1.00 47.50 105 HIS A O 1
ATOM 813 N N . GLY A 1 106 ? -26.029 8.319 38.248 1.00 47.25 106 GLY A N 1
ATOM 814 C CA . GLY A 1 106 ? -25.561 9.117 39.387 1.00 47.25 106 GLY A CA 1
ATOM 815 C C . GLY A 1 106 ? -26.519 10.252 39.726 1.00 47.25 106 GLY A C 1
ATOM 816 O O . GLY A 1 106 ? -26.110 11.403 39.833 1.00 47.25 106 GLY A O 1
ATOM 817 N N . GLY A 1 107 ? -27.813 9.941 39.788 1.00 51.56 107 GLY A N 1
ATOM 818 C CA . GLY A 1 107 ? -28.883 10.920 39.945 1.00 51.56 107 GLY A CA 1
ATOM 819 C C . GLY A 1 107 ? -29.961 10.477 40.923 1.00 51.56 107 GLY A C 1
ATOM 820 O O . GLY A 1 107 ? -31.132 10.707 40.653 1.00 51.56 107 GLY A O 1
ATOM 821 N N . THR A 1 108 ? -29.606 9.853 42.045 1.00 54.97 108 THR A N 1
ATOM 822 C CA . THR A 1 108 ? -30.529 9.713 43.179 1.00 54.97 108 THR A CA 1
ATOM 823 C C . THR A 1 108 ? -30.179 10.758 44.224 1.00 54.97 108 THR A C 1
ATOM 825 O O . THR A 1 108 ? -29.310 10.589 45.073 1.00 54.97 108 THR A O 1
ATOM 828 N N . ARG A 1 109 ? -30.872 11.891 44.101 1.00 53.56 109 ARG A N 1
ATOM 829 C CA . ARG A 1 109 ? -31.126 12.811 45.203 1.00 53.56 109 ARG A CA 1
ATOM 830 C C . ARG A 1 109 ? -31.937 12.040 46.245 1.00 53.56 109 ARG A C 1
ATOM 832 O O . ARG A 1 109 ? -33.136 11.868 46.045 1.00 53.56 109 ARG A O 1
ATOM 839 N N . ASP A 1 110 ? -31.295 11.560 47.303 1.00 51.66 110 ASP A N 1
ATOM 840 C CA . ASP A 1 110 ? -32.021 11.179 48.512 1.00 51.66 110 ASP A CA 1
ATOM 841 C C . ASP A 1 110 ? -32.173 12.433 49.375 1.00 51.66 110 ASP A C 1
ATOM 843 O O . ASP A 1 110 ? -31.211 13.023 49.870 1.00 51.66 110 ASP A O 1
ATOM 847 N N . SER A 1 111 ? -33.408 12.914 49.394 1.00 55.78 111 SER A N 1
ATOM 848 C CA . SER A 1 111 ? -33.852 14.090 50.118 1.00 55.78 111 SER A CA 1
ATOM 849 C C . SER A 1 111 ? -34.206 13.689 51.545 1.00 55.78 111 SER A C 1
ATOM 851 O O . SER A 1 111 ? -35.074 12.850 51.728 1.00 55.78 111 SER A O 1
ATOM 853 N N . GLY A 1 112 ? -33.605 14.373 52.520 1.00 50.88 112 GLY A N 1
ATOM 854 C CA . GLY A 1 112 ? -34.213 14.730 53.807 1.00 50.88 112 GLY A CA 1
ATOM 855 C C . GLY A 1 112 ? -34.868 13.616 54.628 1.00 50.88 112 GLY A C 1
ATOM 856 O O . GLY A 1 112 ? -36.046 13.319 54.446 1.00 50.88 112 GLY A O 1
ATOM 857 N N . MET A 1 113 ? -34.159 13.145 55.655 1.00 48.84 113 MET A N 1
ATOM 858 C CA . MET A 1 113 ? -34.793 12.525 56.819 1.00 48.84 113 MET A CA 1
ATOM 859 C C . MET A 1 113 ? -34.997 13.598 57.898 1.00 48.84 113 MET A C 1
ATOM 861 O O . MET A 1 113 ? -34.049 14.297 58.265 1.00 48.84 113 MET A O 1
ATOM 865 N N . ALA A 1 114 ? -36.255 13.747 58.313 1.00 57.47 114 ALA A N 1
ATOM 866 C CA . ALA A 1 114 ? -36.730 14.595 59.405 1.00 57.47 114 ALA A CA 1
ATOM 867 C C . ALA A 1 114 ? -36.349 14.048 60.789 1.00 57.47 114 ALA A C 1
ATOM 869 O O . ALA A 1 114 ? -36.117 12.821 60.895 1.00 57.47 114 ALA A O 1
#

Solvent-accessible surface area (backbone atoms only — not comparable to full-atom values): 6999 Å² total; per-residue (Å²): 139,82,84,77,77,78,84,65,96,57,92,65,83,70,79,76,58,91,73,50,60,66,77,58,54,66,54,52,76,77,49,52,40,70,50,27,39,40,45,14,36,32,46,63,61,76,35,94,62,72,44,90,87,56,55,66,69,57,55,54,51,55,73,72,48,54,72,68,41,25,42,54,46,15,54,47,25,40,48,44,16,52,52,49,52,51,52,52,52,51,53,52,50,50,56,52,52,58,57,58,63,71,74,74,82,88,80,81,84,83,76,82,86,131

Foldseek 3Di:
DDDPDPPPPQLDLDDADPLADPVVVVVLVVDALVLLQQLLCVLQVVDPDHDPPDDVVSVVVSVPDDNVSSNSSSVSSNSNSVNRVVVVVVVVVVVVVVVVVVPPDDDDPPDDDD